Protein AF-A0A971MGH2-F1 (afdb_monomer)

Mean predicted aligned error: 10.39 Å

Foldseek 3Di:
DDDDPPPPPDDPVVVVVVVVVVVVVVVVVCPVPCCCCVVPVVVVVVVVVVVVLVCPLVVVVVCVCCVVVPDPDVVVVVVVVVVVVVVCVVVVVVVVVVVVVCCVVVVPCVPPDDDPPPPDPDDDDDDPDPVVVVVVVDDPDPVVVSVD

Sequence (148 aa):
MSSKNEKRSVSLAIRILIGLVLGVIVGIALQGNPEIATTYIAPIGTVFLNLIKLIIVPLVFASLVVGVAGMEDVTKLGRVGAKTFIYYFITTAIAIFIGLLLANVLNVGGGYVLPSAADITYEAAEAPPFIQTLVNIIPSNPLKSIVN

pLDDT: mean 84.8, std 12.52, range [39.72, 97.56]

Secondary structure (DSSP, 8-state):
-----------HHHHHHHHHHHHHHHHHHTTT-HHHIIIIIHHHHHHHHHHHHHHHHHHHHHHHHHHHHT-S-HHHHHHHHHHHHHHHHHHHHHHHHHHHHH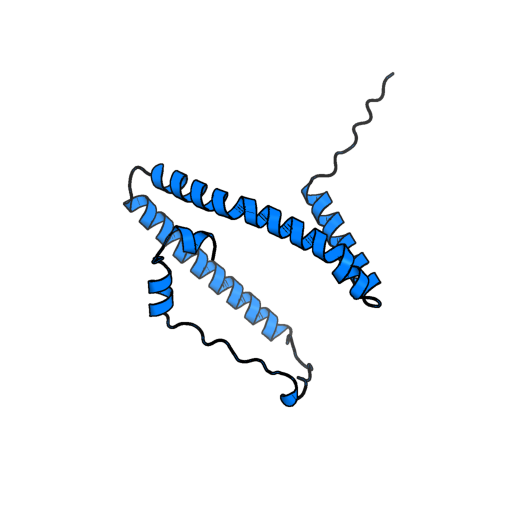HHHTTTTTT--PPPTTS-----PPPPPHHHHHHHHS-S-HHHHHH-

Solvent-accessible surface area (backbone atoms only — not comparable to full-atom values): 9092 Å² total; per-residue (Å²): 142,81,86,80,81,78,75,81,74,76,51,71,69,57,51,52,51,51,51,51,54,50,50,50,53,53,51,62,72,36,62,90,50,52,64,58,47,59,69,65,49,42,55,58,54,51,51,52,51,50,54,51,53,64,50,49,52,62,50,51,53,52,52,50,51,53,58,56,71,70,48,95,48,72,68,57,54,53,53,52,50,52,53,50,50,54,50,50,52,52,52,47,52,52,51,52,50,52,52,51,50,50,38,62,74,68,43,70,69,73,90,66,79,75,76,68,77,87,80,61,91,73,79,78,78,76,78,75,54,72,68,55,54,61,52,61,70,60,62,95,46,69,72,55,60,71,78,96

Structure (mmCIF, N/CA/C/O backbone):
data_AF-A0A971MGH2-F1
#
_entry.id   AF-A0A971MGH2-F1
#
loop_
_atom_site.group_PDB
_atom_site.id
_atom_site.type_symbol
_atom_site.label_atom_id
_atom_site.label_alt_id
_atom_site.label_comp_id
_atom_site.label_asym_id
_atom_site.label_entity_id
_atom_site.label_seq_id
_atom_site.pdbx_PDB_ins_code
_atom_site.Cartn_x
_atom_site.Cartn_y
_atom_site.Cartn_z
_atom_site.occupancy
_atom_site.B_iso_or_equiv
_atom_site.auth_seq_id
_atom_site.auth_comp_id
_atom_site.auth_asym_id
_atom_site.auth_atom_id
_atom_site.pdbx_PDB_model_num
ATOM 1 N N . MET A 1 1 ? -4.702 48.031 -21.337 1.00 45.69 1 MET A N 1
ATOM 2 C CA . MET A 1 1 ? -4.494 46.834 -22.178 1.00 45.69 1 MET A CA 1
ATOM 3 C C . MET A 1 1 ? -3.430 45.971 -21.501 1.00 45.69 1 MET A C 1
ATOM 5 O O . MET A 1 1 ? -2.252 46.169 -21.736 1.00 45.69 1 MET A O 1
ATOM 9 N N . SER A 1 2 ? -3.822 45.113 -20.554 1.00 39.72 2 SER A N 1
ATOM 10 C CA . SER A 1 2 ? -2.899 44.189 -19.876 1.00 39.72 2 SER A CA 1
ATOM 11 C C . SER A 1 2 ? -3.550 42.8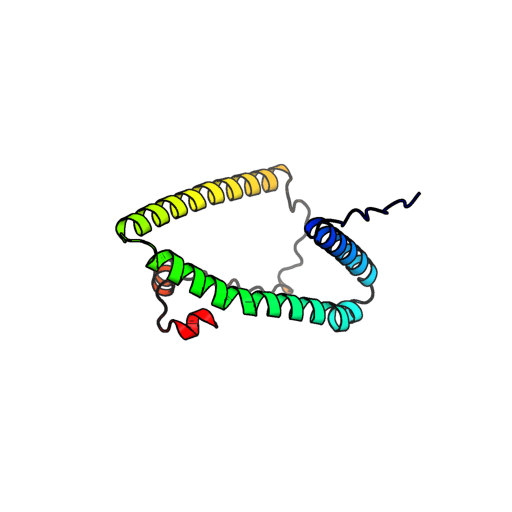13 -19.854 1.00 39.72 2 SER A C 1
ATOM 13 O O . SER A 1 2 ? -4.457 42.544 -19.068 1.00 39.72 2 SER A O 1
ATOM 15 N N . SER A 1 3 ? -3.161 41.992 -20.828 1.00 43.38 3 SER A N 1
ATOM 16 C CA . SER A 1 3 ? -3.614 40.613 -20.972 1.00 43.38 3 SER A CA 1
ATOM 17 C C . SER A 1 3 ? -2.927 39.762 -19.909 1.00 43.38 3 SER A C 1
ATOM 19 O O . SER A 1 3 ? -1.750 39.419 -20.029 1.00 43.38 3 SER A O 1
ATOM 21 N N . LYS A 1 4 ? -3.664 39.434 -18.847 1.00 50.56 4 LYS A N 1
ATOM 22 C CA . LYS A 1 4 ? -3.250 38.482 -17.817 1.00 50.56 4 LYS A CA 1
ATOM 23 C C . LYS A 1 4 ? -3.264 37.081 -18.435 1.00 50.56 4 LYS A C 1
ATOM 25 O O . LYS A 1 4 ? -4.318 36.490 -18.626 1.00 50.56 4 LYS A O 1
ATOM 30 N N . ASN A 1 5 ? -2.081 36.582 -18.788 1.00 49.16 5 ASN A N 1
ATOM 31 C CA . ASN A 1 5 ? -1.870 35.218 -19.267 1.00 49.16 5 ASN A CA 1
ATOM 32 C C . ASN A 1 5 ? -2.167 34.228 -18.129 1.00 49.16 5 ASN A C 1
ATOM 34 O O . ASN A 1 5 ? -1.331 33.981 -17.257 1.00 49.16 5 ASN A O 1
ATOM 38 N N . GLU A 1 6 ? -3.378 33.684 -18.116 1.00 54.31 6 GLU A N 1
ATOM 39 C CA . GLU A 1 6 ? -3.788 32.603 -17.229 1.00 54.31 6 GLU A CA 1
ATOM 40 C C . GLU A 1 6 ? -3.111 31.305 -17.695 1.00 54.31 6 GLU A C 1
ATOM 42 O O . GLU A 1 6 ? -3.604 30.578 -18.559 1.00 54.31 6 GLU A O 1
ATOM 47 N N . LYS A 1 7 ? -1.915 31.025 -17.162 1.00 56.31 7 LYS A N 1
ATOM 48 C CA . LYS A 1 7 ? -1.261 29.725 -17.343 1.00 56.31 7 LYS A CA 1
ATOM 49 C C . LYS A 1 7 ? -2.177 28.663 -16.737 1.00 56.31 7 LYS A C 1
ATOM 51 O O . LYS A 1 7 ? -2.232 28.543 -15.515 1.00 56.31 7 LYS A O 1
ATOM 56 N N . ARG A 1 8 ? -2.872 27.892 -17.581 1.00 59.22 8 ARG A N 1
ATOM 57 C CA . ARG A 1 8 ? -3.623 26.700 -17.167 1.00 59.22 8 ARG A CA 1
ATOM 58 C C . ARG A 1 8 ? -2.675 25.774 -16.411 1.00 59.22 8 ARG A C 1
ATOM 60 O O . ARG A 1 8 ? -1.826 25.111 -17.005 1.00 59.22 8 ARG A O 1
ATOM 67 N N . SER A 1 9 ? -2.767 25.784 -15.088 1.00 64.44 9 SER A N 1
ATOM 68 C CA . SER A 1 9 ? -1.946 24.944 -14.234 1.00 64.44 9 SER A CA 1
ATOM 69 C C . SER A 1 9 ? -2.393 23.502 -14.445 1.00 64.44 9 SER A C 1
ATOM 71 O O . SER A 1 9 ? -3.482 23.092 -14.059 1.00 64.44 9 SER A O 1
ATOM 73 N N . VAL A 1 10 ? -1.554 22.720 -15.123 1.00 74.69 10 VAL A N 1
ATOM 74 C CA . VAL A 1 10 ? -1.783 21.285 -15.311 1.00 74.69 10 VAL A CA 1
ATOM 75 C C . VAL A 1 10 ? -1.988 20.650 -13.932 1.00 74.69 10 VAL A C 1
ATOM 77 O O . VAL A 1 10 ? -1.138 20.841 -13.052 1.00 74.69 10 VAL A O 1
ATOM 80 N N . SER A 1 11 ? -3.108 19.939 -13.747 1.00 87.69 11 SER A N 1
ATOM 81 C CA . SER A 1 11 ? -3.464 19.261 -12.492 1.00 87.69 11 SER A CA 1
ATOM 82 C C . SER A 1 11 ? -2.353 18.306 -12.052 1.00 87.69 11 SER A C 1
ATOM 84 O O . SER A 1 11 ? -1.688 17.691 -12.888 1.00 87.69 11 SER A O 1
ATOM 86 N N . LEU A 1 12 ? -2.155 18.160 -10.740 1.00 88.56 12 LEU A N 1
ATOM 87 C CA . LEU A 1 12 ? -1.121 17.289 -10.177 1.00 88.56 12 LEU A CA 1
ATOM 88 C C . LEU A 1 12 ? -1.267 15.838 -10.664 1.00 88.56 12 LEU A C 1
ATOM 90 O O . LEU A 1 12 ? -0.273 15.210 -11.013 1.00 88.56 12 LEU A O 1
ATOM 94 N N . ALA A 1 13 ? -2.504 15.349 -10.793 1.00 89.56 13 ALA A N 1
ATOM 95 C CA . ALA A 1 13 ? -2.789 14.017 -11.324 1.00 89.56 13 ALA A CA 1
ATOM 96 C C . ALA A 1 13 ? -2.285 13.845 -12.767 1.00 89.56 13 ALA A C 1
ATOM 98 O O . ALA A 1 13 ? -1.676 12.832 -13.103 1.00 89.56 13 ALA A O 1
ATOM 99 N N . ILE A 1 14 ? -2.469 14.867 -13.607 1.00 91.88 14 ILE A N 1
ATOM 100 C CA . ILE A 1 14 ? -1.996 14.847 -14.996 1.00 91.88 14 ILE A CA 1
ATOM 101 C C . ILE A 1 14 ? -0.464 14.860 -15.032 1.00 91.88 14 ILE A C 1
ATOM 103 O O . ILE A 1 14 ? 0.129 14.171 -15.853 1.00 91.88 14 ILE A O 1
ATOM 107 N N . ARG A 1 15 ? 0.200 15.575 -14.114 1.00 91.44 15 ARG A N 1
ATOM 108 C CA . ARG A 1 15 ? 1.671 15.558 -14.015 1.00 91.44 15 ARG A CA 1
ATOM 109 C C . ARG A 1 15 ? 2.207 14.180 -13.632 1.00 91.44 15 ARG A C 1
ATOM 111 O O . ARG A 1 15 ? 3.205 13.755 -14.204 1.00 91.44 15 ARG A O 1
ATOM 118 N N . ILE A 1 16 ? 1.538 13.480 -12.713 1.00 93.12 16 ILE A N 1
ATOM 119 C CA . ILE A 1 16 ? 1.895 12.105 -12.332 1.00 93.12 16 ILE A CA 1
ATOM 120 C C . ILE A 1 16 ? 1.711 11.162 -13.524 1.00 93.12 16 ILE A C 1
ATOM 122 O O . ILE A 1 16 ? 2.611 10.382 -13.819 1.00 93.12 16 ILE A O 1
ATOM 126 N N . LEU A 1 17 ? 0.594 11.270 -14.251 1.00 94.06 17 LEU A N 1
ATOM 127 C CA . LEU A 1 17 ? 0.361 10.464 -15.452 1.00 94.06 17 LEU A CA 1
ATOM 128 C C . LEU A 1 17 ? 1.405 10.726 -16.540 1.00 94.06 17 LEU A C 1
ATOM 130 O O . LEU A 1 17 ? 1.933 9.777 -17.111 1.00 94.06 17 LEU A O 1
ATOM 134 N N . ILE A 1 18 ? 1.751 11.990 -16.795 1.00 93.56 18 ILE A N 1
ATOM 135 C CA . ILE A 1 18 ? 2.822 12.339 -17.737 1.00 93.56 18 ILE A CA 1
ATOM 136 C C . ILE A 1 18 ? 4.152 11.722 -17.279 1.00 93.56 18 ILE A C 1
ATOM 138 O O . ILE A 1 18 ? 4.850 11.121 -18.090 1.00 93.56 18 ILE A O 1
ATOM 142 N N . GLY A 1 19 ? 4.484 11.814 -15.986 1.00 91.56 19 GLY A N 1
ATOM 143 C CA . GLY A 1 19 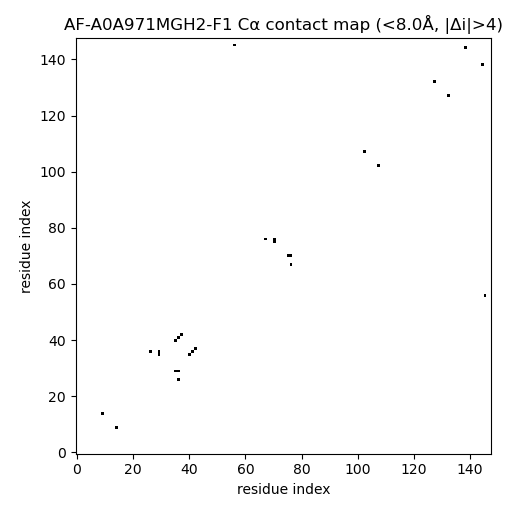? 5.687 11.202 -15.416 1.00 91.56 19 GLY A CA 1
ATOM 144 C C . GLY A 1 19 ? 5.723 9.678 -15.567 1.00 91.56 19 GLY A C 1
ATOM 145 O O . GLY A 1 19 ? 6.762 9.133 -15.928 1.00 91.56 19 GLY A O 1
ATOM 146 N N . LEU A 1 20 ? 4.592 8.997 -15.364 1.00 94.44 20 LEU A N 1
ATOM 147 C CA . LEU A 1 20 ? 4.460 7.551 -15.567 1.00 94.44 20 LEU A CA 1
ATOM 148 C C . LEU A 1 20 ? 4.708 7.170 -17.029 1.00 94.44 20 LEU A C 1
ATOM 150 O O . LEU A 1 20 ? 5.512 6.284 -17.304 1.00 94.44 20 LEU A O 1
ATOM 154 N N . VAL A 1 21 ? 4.046 7.857 -17.964 1.00 95.38 21 VAL A N 1
ATOM 155 C CA . VAL A 1 21 ? 4.185 7.586 -19.402 1.00 95.38 21 VAL A CA 1
ATOM 156 C C . VAL A 1 21 ? 5.626 7.816 -19.856 1.00 95.38 21 VAL A C 1
ATOM 158 O O . VAL A 1 21 ? 6.203 6.959 -20.521 1.00 95.38 21 VAL A O 1
ATOM 161 N N . LEU A 1 22 ? 6.242 8.928 -19.446 1.00 93.44 22 LEU A N 1
ATOM 162 C CA . LEU A 1 22 ? 7.648 9.200 -19.741 1.00 93.44 22 LEU A CA 1
ATOM 163 C C . LEU A 1 22 ? 8.579 8.157 -19.109 1.00 93.44 22 LEU A C 1
ATOM 165 O O . LEU A 1 22 ? 9.508 7.707 -19.772 1.00 93.44 22 LEU A O 1
ATOM 169 N N . GLY A 1 23 ? 8.313 7.734 -17.871 1.00 90.81 23 GLY A N 1
ATOM 170 C CA . GLY A 1 23 ? 9.075 6.686 -17.192 1.00 90.81 23 GLY A CA 1
ATOM 171 C C . GLY A 1 23 ? 9.048 5.356 -17.947 1.00 90.81 23 GLY A C 1
ATOM 172 O O . GLY A 1 23 ? 10.090 4.725 -18.105 1.00 90.81 23 GLY A O 1
ATOM 173 N N . VAL A 1 24 ? 7.888 4.966 -18.487 1.00 93.00 24 VAL A N 1
ATOM 174 C CA . VAL A 1 24 ? 7.756 3.767 -19.332 1.00 93.00 24 VAL A CA 1
ATOM 175 C C . VAL A 1 24 ? 8.541 3.920 -20.637 1.00 93.00 24 VAL A C 1
ATOM 177 O O . VAL A 1 24 ? 9.295 3.018 -20.995 1.00 93.00 24 VAL A O 1
ATOM 180 N N . ILE A 1 25 ? 8.417 5.058 -21.330 1.00 92.94 25 ILE A N 1
ATOM 18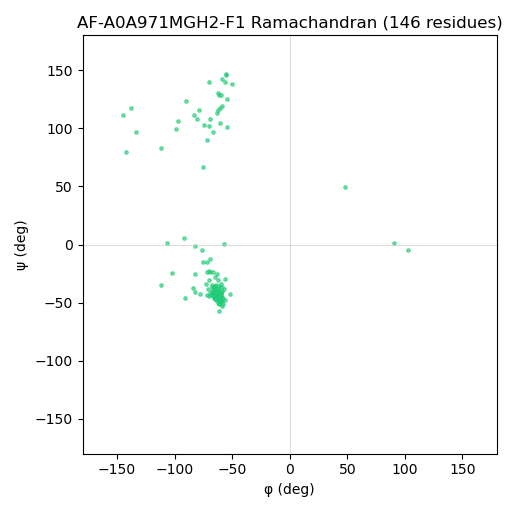1 C CA . ILE A 1 25 ? 9.128 5.308 -22.598 1.00 92.94 25 ILE A CA 1
ATOM 182 C C . ILE A 1 25 ? 10.647 5.250 -22.394 1.00 92.94 25 ILE A C 1
ATOM 184 O O . ILE A 1 25 ? 11.349 4.569 -23.140 1.00 92.94 25 ILE A O 1
ATOM 188 N N . VAL A 1 26 ? 11.154 5.930 -21.362 1.00 88.69 26 VAL A N 1
ATOM 189 C CA . VAL A 1 26 ? 12.583 5.931 -21.019 1.00 88.69 26 VAL A CA 1
ATOM 190 C C . VAL A 1 26 ? 13.044 4.537 -20.587 1.00 88.69 26 VAL A C 1
ATOM 192 O O . VAL A 1 26 ? 14.118 4.103 -20.994 1.00 88.69 26 VAL A O 1
ATOM 195 N N . GLY A 1 27 ? 12.225 3.805 -19.825 1.00 87.50 27 GLY A N 1
ATOM 196 C CA . GLY A 1 27 ? 12.517 2.430 -19.417 1.00 87.50 27 GLY A CA 1
ATOM 197 C C . GLY A 1 27 ? 12.656 1.469 -20.600 1.00 87.50 27 GLY A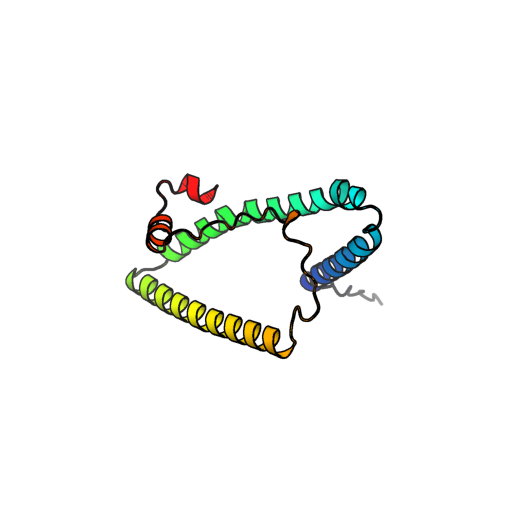 C 1
ATOM 198 O O . GLY A 1 27 ? 13.594 0.678 -20.629 1.00 87.50 27 GLY A O 1
ATOM 199 N N . ILE A 1 28 ? 11.779 1.574 -21.605 1.00 88.75 28 ILE A N 1
ATOM 200 C CA . ILE A 1 28 ? 11.876 0.781 -22.842 1.00 88.75 28 ILE A CA 1
ATOM 201 C C . ILE A 1 28 ? 13.128 1.175 -23.638 1.00 88.75 28 ILE A C 1
ATOM 203 O O . ILE A 1 28 ? 13.869 0.302 -24.082 1.00 88.75 28 ILE A O 1
ATOM 207 N N . ALA A 1 29 ? 13.410 2.474 -23.777 1.00 86.69 29 ALA A N 1
ATOM 208 C CA . ALA A 1 29 ? 14.583 2.957 -24.509 1.00 86.69 29 ALA A CA 1
ATOM 209 C C . ALA A 1 29 ? 15.920 2.509 -23.883 1.00 86.69 29 ALA A C 1
ATOM 211 O O . ALA A 1 29 ? 16.900 2.310 -24.598 1.00 86.69 29 ALA A O 1
ATOM 212 N N . LEU A 1 30 ? 15.961 2.324 -22.559 1.00 84.75 30 LEU A N 1
ATOM 213 C CA . LEU A 1 30 ? 17.147 1.892 -21.811 1.00 84.75 30 LEU A CA 1
ATOM 214 C C . LEU A 1 30 ? 17.259 0.366 -21.636 1.00 84.75 30 LEU A C 1
ATOM 216 O O . LEU A 1 30 ? 18.197 -0.089 -20.984 1.00 84.75 30 LEU A O 1
ATOM 220 N N . GLN A 1 31 ? 16.378 -0.443 -22.242 1.00 78.56 31 GLN A N 1
ATOM 221 C CA . GLN A 1 31 ? 16.455 -1.914 -22.152 1.00 78.56 31 GLN A CA 1
ATOM 222 C C . GLN A 1 31 ? 17.805 -2.487 -22.616 1.00 78.56 31 GLN A C 1
ATOM 224 O O . GLN A 1 31 ? 18.238 -3.512 -22.099 1.00 78.56 31 GLN A O 1
ATOM 229 N N . GLY A 1 32 ? 18.491 -1.821 -23.553 1.00 78.44 32 GLY A N 1
ATOM 230 C CA . GLY A 1 32 ? 19.806 -2.242 -24.049 1.00 78.44 32 GLY A CA 1
ATOM 231 C C . GLY A 1 32 ? 20.980 -1.983 -23.093 1.00 78.44 32 GLY A C 1
ATOM 232 O O . GLY A 1 32 ? 22.054 -2.539 -23.302 1.00 78.44 32 GLY A O 1
ATOM 233 N N . ASN A 1 33 ? 20.806 -1.158 -22.055 1.00 78.19 33 ASN A N 1
ATOM 234 C CA . ASN A 1 33 ? 21.808 -0.933 -21.010 1.00 78.19 33 ASN A CA 1
ATOM 235 C C . ASN A 1 33 ? 21.108 -0.780 -19.643 1.00 78.19 33 ASN A C 1
ATOM 237 O O . ASN A 1 33 ? 20.895 0.343 -19.166 1.00 78.19 33 ASN A O 1
ATOM 241 N N . PRO A 1 34 ? 20.722 -1.905 -19.014 1.00 79.50 34 PRO A N 1
ATOM 242 C CA . PRO A 1 34 ? 19.950 -1.885 -17.776 1.00 79.50 34 PRO A CA 1
ATOM 243 C C . PRO A 1 34 ? 20.735 -1.303 -16.595 1.00 79.50 34 PRO A C 1
ATOM 245 O O . PRO A 1 34 ? 20.118 -0.770 -15.674 1.00 79.50 34 PRO A O 1
ATOM 248 N N . GLU A 1 35 ? 22.073 -1.331 -16.633 1.00 80.81 35 GLU A N 1
ATOM 249 C CA . GLU A 1 35 ? 22.920 -0.826 -15.547 1.00 80.81 35 GLU A CA 1
ATOM 250 C C . GLU A 1 35 ? 22.716 0.669 -15.294 1.00 80.81 35 GLU A C 1
ATOM 252 O O . GLU A 1 35 ? 22.718 1.108 -14.144 1.00 80.81 35 GLU A O 1
ATOM 257 N N . ILE A 1 36 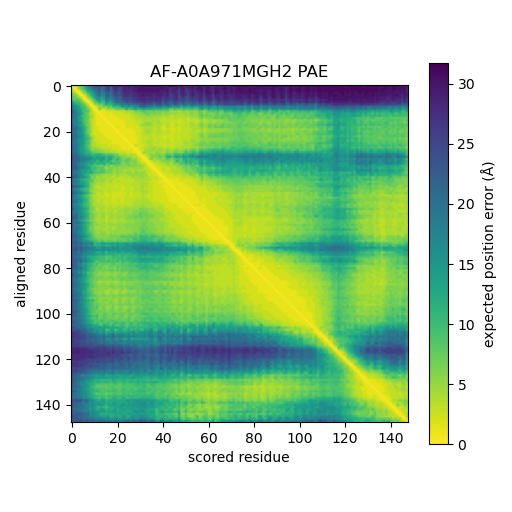? 22.479 1.466 -16.341 1.00 78.94 36 ILE A N 1
ATOM 258 C CA . ILE A 1 36 ? 22.219 2.905 -16.189 1.00 78.94 36 ILE A CA 1
ATOM 259 C C . ILE A 1 36 ? 20.906 3.131 -15.430 1.00 78.94 36 ILE A C 1
ATOM 261 O O . ILE A 1 36 ? 20.834 3.965 -14.521 1.00 78.94 36 ILE A O 1
ATOM 265 N N . ALA A 1 37 ? 19.867 2.365 -15.768 1.00 78.50 37 ALA A N 1
ATOM 266 C CA . ALA A 1 37 ? 18.570 2.470 -15.117 1.00 78.50 37 ALA A CA 1
ATOM 267 C C . ALA A 1 37 ? 18.635 2.012 -13.651 1.00 78.50 37 ALA A C 1
ATOM 269 O O . ALA A 1 37 ? 18.113 2.697 -12.770 1.00 78.50 37 ALA A O 1
ATOM 270 N N . THR A 1 38 ? 19.318 0.904 -13.356 1.00 80.56 38 THR A N 1
ATOM 271 C CA . THR A 1 38 ? 19.430 0.386 -11.984 1.00 80.56 38 THR A CA 1
ATOM 272 C C . THR A 1 38 ? 20.352 1.222 -11.105 1.00 80.56 38 THR A C 1
ATOM 274 O O . THR A 1 38 ? 20.089 1.367 -9.915 1.00 80.56 38 THR A O 1
ATOM 277 N N . THR A 1 39 ? 21.413 1.796 -11.667 1.00 84.62 39 THR A N 1
ATOM 278 C CA . THR A 1 39 ? 22.428 2.515 -10.883 1.00 84.62 39 THR A CA 1
ATOM 279 C C . THR A 1 39 ? 22.029 3.960 -10.611 1.00 84.62 39 THR A C 1
ATOM 281 O O . THR A 1 39 ? 22.278 4.463 -9.520 1.00 84.62 39 THR A O 1
ATOM 284 N N . TYR A 1 40 ? 21.390 4.637 -11.571 1.00 85.00 40 TYR A N 1
ATOM 285 C CA . TYR A 1 40 ? 21.122 6.076 -11.464 1.00 85.00 40 TYR A CA 1
ATOM 286 C C . TYR A 1 40 ? 19.640 6.418 -11.309 1.00 85.00 40 TYR A C 1
ATOM 288 O O . TYR A 1 40 ? 19.304 7.366 -10.600 1.00 85.00 40 TYR A O 1
ATOM 296 N N . ILE A 1 41 ? 18.741 5.656 -11.938 1.00 86.19 41 ILE A N 1
ATOM 297 C CA . ILE A 1 41 ? 17.302 5.963 -11.926 1.00 86.19 41 ILE A CA 1
ATOM 298 C C . ILE A 1 41 ? 16.608 5.271 -10.746 1.00 86.19 41 ILE A C 1
ATOM 300 O O . ILE A 1 41 ? 15.846 5.907 -10.015 1.00 86.19 41 ILE A O 1
ATOM 304 N N . ALA A 1 42 ? 16.896 3.988 -10.511 1.00 88.75 42 ALA A N 1
ATOM 305 C CA . ALA A 1 42 ? 16.254 3.215 -9.451 1.00 88.75 42 ALA A CA 1
ATOM 306 C C . ALA A 1 42 ? 16.454 3.797 -8.036 1.00 88.75 42 ALA A C 1
ATOM 308 O O . ALA A 1 42 ? 15.469 3.835 -7.296 1.00 88.75 42 ALA A O 1
ATOM 309 N N . PRO A 1 43 ? 17.634 4.326 -7.638 1.00 91.94 43 PRO A N 1
ATOM 310 C CA . PRO A 1 43 ? 17.800 4.908 -6.306 1.00 91.94 43 PRO A CA 1
ATOM 311 C C . PRO A 1 43 ? 16.851 6.078 -6.036 1.00 91.94 43 PRO A C 1
ATOM 313 O O . PRO A 1 43 ? 16.358 6.212 -4.919 1.00 91.94 43 PRO A O 1
ATOM 316 N N . ILE A 1 44 ? 16.529 6.886 -7.052 1.00 92.31 44 ILE A N 1
ATOM 317 C CA . ILE A 1 44 ? 15.570 7.993 -6.922 1.00 92.31 44 ILE A CA 1
ATOM 318 C C . ILE A 1 44 ? 14.168 7.445 -6.622 1.00 92.31 44 ILE A C 1
ATOM 320 O O . ILE A 1 44 ? 13.486 7.939 -5.721 1.00 92.31 44 ILE A O 1
ATOM 324 N N . GLY A 1 45 ? 13.758 6.388 -7.329 1.00 90.94 45 GLY A N 1
ATOM 325 C CA . GLY A 1 45 ? 12.501 5.685 -7.063 1.00 90.94 45 GLY A CA 1
ATOM 326 C C . GLY A 1 45 ? 12.465 5.070 -5.662 1.00 90.94 45 GLY A C 1
ATOM 327 O O . GLY A 1 45 ? 11.476 5.213 -4.946 1.00 90.94 45 GLY A O 1
ATOM 328 N N . THR A 1 46 ? 13.567 4.460 -5.225 1.00 93.50 46 THR A N 1
ATOM 329 C CA . THR A 1 46 ? 13.698 3.899 -3.874 1.00 93.50 46 THR A CA 1
ATOM 330 C C . THR A 1 46 ? 13.584 4.976 -2.800 1.00 93.50 46 THR A C 1
ATOM 332 O O . THR A 1 46 ? 12.855 4.788 -1.829 1.00 93.50 46 THR A O 1
ATOM 335 N N . VAL A 1 47 ? 14.235 6.131 -2.977 1.00 94.81 47 VAL A N 1
ATOM 336 C CA . VAL A 1 47 ? 14.091 7.272 -2.059 1.00 94.81 47 VAL A CA 1
ATOM 337 C C . VAL A 1 47 ? 12.636 7.735 -2.009 1.00 94.81 47 VAL A C 1
ATOM 339 O O . VAL A 1 47 ? 12.099 7.905 -0.919 1.00 94.81 47 VAL A O 1
ATOM 342 N N . PHE A 1 48 ? 11.962 7.865 -3.153 1.00 94.19 48 PHE A N 1
ATOM 343 C CA . PHE A 1 48 ? 10.543 8.224 -3.198 1.00 94.19 48 PHE A CA 1
ATOM 344 C C . PHE A 1 48 ? 9.658 7.231 -2.426 1.00 94.19 48 PHE A C 1
ATOM 346 O O . PHE A 1 48 ? 8.836 7.646 -1.605 1.00 94.19 48 PHE A O 1
ATOM 353 N N . LEU A 1 49 ? 9.861 5.923 -2.616 1.00 94.06 49 LEU A N 1
ATOM 354 C CA . LEU A 1 49 ? 9.135 4.894 -1.868 1.00 94.06 49 LEU A CA 1
ATOM 355 C C . LEU A 1 49 ? 9.447 4.940 -0.368 1.00 94.06 49 LEU A C 1
ATOM 357 O O . LEU A 1 49 ? 8.535 4.791 0.444 1.00 94.06 49 LEU A O 1
ATOM 361 N N . ASN A 1 50 ? 10.702 5.183 0.013 1.00 94.50 50 ASN A N 1
ATOM 362 C CA . ASN A 1 50 ? 11.098 5.324 1.414 1.00 94.50 50 ASN A CA 1
ATOM 363 C C . ASN A 1 50 ? 10.447 6.549 2.065 1.00 94.50 50 ASN A C 1
ATOM 365 O O . ASN A 1 50 ? 10.006 6.460 3.207 1.00 94.50 50 ASN A O 1
ATOM 369 N N . LEU A 1 51 ? 10.312 7.663 1.339 1.00 94.94 51 LEU A N 1
ATOM 370 C CA . LEU A 1 51 ? 9.604 8.853 1.816 1.00 94.94 51 LEU A CA 1
ATOM 371 C C . LEU A 1 51 ? 8.107 8.581 2.023 1.00 94.94 51 LEU A C 1
ATOM 373 O O . LEU A 1 51 ? 7.559 8.965 3.056 1.00 94.94 51 LEU A O 1
ATOM 377 N N . ILE A 1 52 ? 7.450 7.870 1.096 1.00 94.94 52 ILE A N 1
ATOM 378 C CA . ILE A 1 52 ? 6.050 7.447 1.282 1.00 94.94 52 ILE A CA 1
ATOM 379 C C . ILE A 1 52 ? 5.927 6.533 2.505 1.00 94.94 52 ILE A C 1
ATOM 381 O O . ILE A 1 52 ? 5.055 6.754 3.345 1.00 94.94 52 ILE A O 1
ATOM 385 N N . LYS A 1 53 ? 6.809 5.534 2.636 1.00 89.31 53 LYS A N 1
ATOM 386 C CA . LYS A 1 53 ? 6.812 4.599 3.773 1.00 89.31 53 LYS A CA 1
ATOM 387 C C . LYS A 1 53 ? 7.049 5.308 5.111 1.00 89.31 53 LYS A C 1
ATOM 389 O O . LYS A 1 53 ? 6.411 4.966 6.100 1.00 89.31 53 LYS A O 1
ATOM 394 N N . LEU A 1 54 ? 7.911 6.322 5.146 1.00 94.12 54 LEU A N 1
ATOM 395 C CA . LEU A 1 54 ? 8.178 7.105 6.353 1.00 94.12 54 LEU A CA 1
ATOM 396 C C . LEU A 1 54 ? 6.936 7.871 6.833 1.00 94.12 54 LEU A C 1
ATOM 398 O O . LEU A 1 54 ? 6.725 8.004 8.034 1.00 94.12 54 LEU A O 1
ATOM 402 N N . ILE A 1 55 ? 6.098 8.343 5.907 1.00 95.06 55 ILE A N 1
ATOM 403 C CA . ILE A 1 55 ? 4.866 9.069 6.238 1.00 95.06 55 ILE A CA 1
ATOM 404 C C . ILE A 1 55 ? 3.718 8.104 6.564 1.00 95.06 55 ILE A C 1
ATOM 406 O O . ILE A 1 55 ? 2.959 8.359 7.498 1.00 95.06 55 ILE A O 1
ATOM 410 N N . ILE A 1 56 ? 3.574 6.998 5.822 1.00 94.50 56 ILE A N 1
ATOM 411 C CA . ILE A 1 56 ? 2.397 6.121 5.928 1.00 94.50 56 ILE A CA 1
ATOM 412 C C . ILE A 1 56 ? 2.287 5.453 7.303 1.00 94.50 56 ILE A C 1
ATOM 414 O O . ILE A 1 56 ? 1.194 5.379 7.857 1.00 94.50 56 ILE A O 1
ATOM 418 N N . VAL A 1 57 ? 3.412 5.022 7.876 1.00 91.31 57 VAL A N 1
ATOM 419 C CA . VAL A 1 57 ? 3.454 4.283 9.144 1.00 91.31 57 VAL A CA 1
ATOM 420 C C . VAL A 1 57 ? 2.889 5.108 10.317 1.00 91.31 57 VAL A C 1
ATOM 422 O O . VAL A 1 57 ? 1.904 4.673 10.922 1.00 91.31 57 VAL A O 1
ATOM 425 N N . PRO A 1 58 ? 3.415 6.311 10.635 1.00 91.44 58 PRO A N 1
ATOM 426 C CA . PRO A 1 58 ? 2.864 7.132 11.712 1.00 91.44 58 PRO A CA 1
ATOM 427 C C . PRO A 1 58 ? 1.462 7.661 11.389 1.00 91.44 58 PRO A C 1
ATOM 429 O O . PRO A 1 58 ? 0.627 7.754 12.289 1.00 91.44 58 PRO A O 1
ATOM 432 N N . LEU A 1 59 ? 1.179 7.977 10.118 1.00 94.88 59 LEU A N 1
ATOM 433 C CA . LEU A 1 59 ? -0.122 8.495 9.694 1.00 94.88 59 LEU A CA 1
ATOM 434 C C . LEU A 1 59 ? -1.243 7.481 9.942 1.00 94.88 59 LEU A C 1
ATOM 436 O O . LEU A 1 59 ? -2.275 7.842 10.502 1.00 94.88 59 LEU A O 1
ATOM 440 N N . VAL A 1 60 ? -1.044 6.219 9.552 1.00 93.81 60 VAL A N 1
ATOM 441 C CA . VAL A 1 60 ? -2.045 5.161 9.741 1.00 93.81 60 VAL A CA 1
ATOM 442 C C . VAL A 1 60 ? -2.259 4.890 11.226 1.00 93.81 60 VAL A C 1
ATOM 444 O O . VAL A 1 60 ? -3.406 4.841 11.663 1.00 93.81 60 VAL A O 1
ATOM 447 N N . PHE A 1 61 ? -1.189 4.791 12.021 1.00 92.00 61 PHE A N 1
ATOM 448 C CA . PHE A 1 61 ? -1.313 4.590 13.467 1.00 92.00 61 PHE A CA 1
ATOM 449 C C . PHE A 1 61 ? -2.111 5.719 14.132 1.00 92.00 61 PHE A C 1
ATOM 451 O O . PHE A 1 61 ? -3.115 5.459 14.795 1.00 92.00 61 PHE A O 1
ATOM 458 N N . ALA A 1 62 ? -1.718 6.976 13.905 1.00 93.88 62 ALA A N 1
ATOM 459 C CA . ALA A 1 62 ? -2.412 8.128 14.472 1.00 93.88 62 ALA A CA 1
ATOM 460 C C . ALA A 1 62 ? -3.871 8.207 13.994 1.00 93.88 62 ALA A C 1
ATOM 462 O O . ALA A 1 62 ? -4.770 8.438 14.800 1.00 93.88 62 ALA A O 1
ATOM 463 N N . SER A 1 63 ? -4.124 7.955 12.705 1.00 94.75 63 SER A N 1
ATOM 464 C CA . SER A 1 63 ? -5.475 7.952 12.139 1.00 94.75 63 SER A CA 1
ATOM 465 C C . SER A 1 63 ? -6.366 6.876 12.761 1.00 94.75 63 SER A C 1
ATOM 467 O O . SER A 1 63 ? -7.544 7.137 12.994 1.00 94.75 63 SER A O 1
ATOM 469 N N . LEU A 1 64 ? -5.834 5.679 13.025 1.00 92.50 64 LEU A N 1
ATOM 470 C CA . LEU A 1 64 ? -6.586 4.604 13.671 1.00 92.50 64 LEU A CA 1
ATOM 471 C C . LEU A 1 64 ? -6.852 4.922 15.145 1.00 92.50 64 LEU A C 1
ATOM 473 O O . LEU A 1 64 ? -7.982 4.761 15.595 1.00 92.50 64 LEU A O 1
ATOM 477 N N . VAL A 1 65 ? -5.853 5.426 15.880 1.00 92.06 65 VAL A N 1
ATOM 478 C CA . VAL A 1 65 ? -6.012 5.810 17.293 1.00 92.06 65 VAL A CA 1
ATOM 479 C C . VAL A 1 65 ? -7.057 6.911 17.441 1.00 92.06 65 VAL A C 1
ATOM 481 O O . VAL A 1 65 ? -7.994 6.750 18.216 1.00 92.06 65 VAL A O 1
ATOM 484 N N . VAL A 1 66 ? -6.946 8.000 16.674 1.00 92.88 66 VAL A N 1
ATOM 485 C CA . VAL A 1 66 ? -7.917 9.106 16.710 1.00 92.88 66 VAL A CA 1
ATOM 486 C C . VAL A 1 66 ? -9.295 8.639 16.238 1.00 92.88 66 VAL A C 1
ATOM 488 O O . VAL A 1 66 ? -10.303 8.998 16.843 1.00 92.88 66 VAL A O 1
ATOM 491 N N . GLY A 1 67 ? -9.351 7.803 15.197 1.00 90.62 67 GLY A N 1
ATOM 492 C CA . GLY A 1 67 ? -10.605 7.267 14.671 1.00 90.62 67 GLY A CA 1
ATOM 493 C C . GLY A 1 67 ? -11.356 6.390 15.673 1.00 90.62 67 GLY A C 1
ATOM 494 O O . GLY A 1 67 ? -12.575 6.495 15.779 1.00 90.62 67 GLY A O 1
ATOM 495 N N . VAL A 1 68 ? -10.641 5.556 16.433 1.00 88.69 68 VAL A N 1
ATOM 496 C CA . VAL A 1 68 ? -11.235 4.703 17.472 1.00 88.69 68 VAL A CA 1
ATOM 497 C C . VAL A 1 68 ? -11.545 5.505 18.738 1.00 88.69 68 VAL A C 1
ATOM 499 O O . VAL A 1 68 ? -12.628 5.349 19.293 1.00 88.69 68 VAL A O 1
ATOM 502 N N . ALA A 1 69 ? -10.648 6.394 19.174 1.00 89.50 69 ALA A N 1
ATOM 503 C CA . ALA A 1 69 ? -10.848 7.220 20.367 1.00 89.50 69 ALA A CA 1
ATOM 504 C C . ALA A 1 69 ? -12.009 8.220 20.221 1.00 89.50 69 ALA A C 1
ATOM 506 O O . ALA A 1 69 ? -12.633 8.583 21.212 1.00 89.50 69 ALA A O 1
ATOM 507 N N . GLY A 1 70 ? -12.317 8.653 18.994 1.00 86.81 70 GLY A N 1
ATOM 508 C CA . GLY A 1 70 ? -13.466 9.511 18.697 1.00 86.81 70 GLY A CA 1
ATOM 509 C C . GLY A 1 70 ? -14.822 8.793 18.692 1.00 86.81 70 GLY A C 1
ATOM 510 O O . GLY A 1 70 ? -15.846 9.449 18.509 1.00 86.81 70 GLY A O 1
ATOM 511 N N . MET A 1 71 ? -14.863 7.466 18.860 1.00 85.69 71 MET A N 1
ATOM 512 C CA . MET A 1 71 ? -16.118 6.720 18.961 1.00 85.69 71 MET A CA 1
ATOM 513 C C . MET A 1 71 ? -16.583 6.607 20.415 1.00 85.69 71 MET A C 1
ATOM 515 O O . MET A 1 71 ? -15.901 6.030 21.253 1.00 85.69 71 MET A O 1
ATOM 519 N N . GLU A 1 72 ? -17.801 7.077 20.691 1.00 80.00 72 GLU A N 1
ATOM 520 C CA . GLU A 1 72 ? -18.425 6.977 22.022 1.00 80.00 72 GLU A CA 1
ATOM 521 C C . GLU A 1 72 ? -18.816 5.539 22.410 1.00 80.00 72 GLU A C 1
ATOM 523 O O . GLU A 1 72 ? -18.973 5.235 23.589 1.00 80.00 72 GLU A O 1
ATOM 528 N N . ASP A 1 73 ? -19.003 4.649 21.427 1.00 86.12 73 ASP A N 1
ATOM 529 C CA . ASP A 1 73 ? -19.524 3.296 21.642 1.00 86.12 73 ASP A CA 1
ATOM 530 C C . ASP A 1 73 ? -18.768 2.255 20.803 1.00 86.12 73 ASP A C 1
ATOM 532 O O . ASP A 1 73 ? -18.815 2.245 19.567 1.00 86.12 73 ASP A O 1
ATOM 536 N N . VAL A 1 74 ? -18.111 1.328 21.501 1.00 83.62 74 VAL A N 1
ATOM 537 C CA . VAL A 1 74 ? -17.342 0.212 20.930 1.00 83.62 74 VAL A CA 1
ATOM 538 C C . VAL A 1 74 ? -18.201 -0.763 20.117 1.00 83.62 74 VAL A C 1
ATOM 540 O O . VAL A 1 74 ? -17.704 -1.404 19.189 1.00 83.62 74 VAL A O 1
ATOM 543 N N . THR A 1 75 ? -19.506 -0.860 20.386 1.00 85.94 75 THR A N 1
ATOM 544 C CA . THR A 1 75 ? -20.405 -1.732 19.612 1.00 85.94 75 THR A CA 1
ATOM 545 C C . THR A 1 75 ? -20.634 -1.202 18.196 1.00 85.94 75 THR A C 1
ATOM 547 O O . THR A 1 75 ? -20.788 -1.981 17.247 1.00 85.94 75 THR A O 1
ATOM 550 N N . LYS A 1 76 ? -20.584 0.126 18.016 1.00 84.88 76 LYS A N 1
ATOM 551 C CA . LYS A 1 76 ? -20.649 0.758 16.693 1.00 84.88 76 LYS A CA 1
ATOM 552 C C . LYS A 1 76 ? -19.405 0.413 15.878 1.00 84.88 76 LYS A C 1
ATOM 554 O O . LYS A 1 76 ? -19.548 0.069 14.705 1.00 84.88 76 LYS A O 1
ATOM 559 N N . LEU A 1 77 ? -18.225 0.409 16.505 1.00 87.62 77 LEU A N 1
ATOM 560 C CA . LEU A 1 77 ? -16.970 0.012 15.860 1.00 87.62 77 LEU A CA 1
ATOM 561 C C . LEU A 1 77 ? -17.043 -1.425 15.327 1.00 87.62 77 LEU A C 1
ATOM 563 O O . LEU A 1 77 ? -16.757 -1.657 14.153 1.00 87.62 77 LEU A O 1
ATOM 567 N N . GLY A 1 78 ? -17.511 -2.371 16.149 1.00 88.19 78 GLY A N 1
ATOM 568 C CA . GLY A 1 78 ? -17.679 -3.769 15.737 1.00 88.19 78 GLY A CA 1
ATOM 569 C C . GLY A 1 78 ? -18.648 -3.936 14.560 1.00 88.19 78 GLY A C 1
ATOM 570 O O . GLY A 1 78 ? -18.363 -4.668 13.612 1.00 88.19 78 GLY A O 1
ATOM 571 N N . ARG A 1 79 ? -19.769 -3.201 14.560 1.00 91.12 79 ARG A N 1
ATOM 572 C CA . ARG A 1 79 ? -20.749 -3.240 13.459 1.00 91.12 79 ARG A CA 1
ATOM 573 C C . ARG A 1 79 ? -20.193 -2.650 12.162 1.00 91.12 79 ARG A C 1
ATOM 575 O O . ARG A 1 79 ? -20.466 -3.191 11.091 1.00 91.12 79 ARG A O 1
ATOM 582 N N . VAL A 1 80 ? -19.440 -1.553 12.241 1.00 91.94 80 VAL A N 1
ATOM 583 C CA . VAL A 1 80 ? -18.771 -0.958 11.073 1.00 91.94 80 VAL A CA 1
ATOM 584 C C . VAL A 1 80 ? -17.708 -1.915 10.537 1.00 91.94 80 VAL A C 1
ATOM 586 O O . VAL A 1 80 ? -17.713 -2.199 9.344 1.00 91.94 80 VAL A O 1
ATOM 589 N N . GLY A 1 81 ? -16.877 -2.490 11.410 1.00 91.00 81 GLY A N 1
ATOM 590 C CA . GLY A 1 81 ? -15.873 -3.487 11.036 1.00 91.00 81 GLY A CA 1
ATOM 591 C C . GLY A 1 81 ? -16.478 -4.700 10.326 1.00 91.00 81 GLY A C 1
ATOM 592 O O . GLY A 1 81 ? -16.027 -5.057 9.241 1.00 91.00 81 GLY A O 1
ATOM 593 N N . ALA A 1 82 ? -17.555 -5.278 10.868 1.00 93.81 82 ALA A N 1
ATOM 594 C CA . ALA A 1 82 ? -18.234 -6.422 10.258 1.00 93.81 82 ALA A CA 1
ATOM 595 C C . ALA A 1 82 ? -18.840 -6.090 8.882 1.00 93.81 82 ALA A C 1
ATOM 597 O O . ALA A 1 82 ? -18.686 -6.862 7.935 1.00 93.81 82 ALA A O 1
ATOM 598 N N . LYS A 1 83 ? -19.490 -4.924 8.741 1.00 95.19 83 LYS A N 1
ATOM 599 C CA . LYS A 1 83 ? -20.016 -4.465 7.444 1.00 95.19 83 LYS A CA 1
ATOM 600 C C . LYS A 1 83 ? -18.898 -4.284 6.420 1.00 95.19 83 LYS A C 1
ATOM 602 O O . LYS A 1 83 ? -19.041 -4.734 5.288 1.00 95.19 83 LYS A O 1
ATOM 607 N N . THR A 1 84 ? -17.790 -3.669 6.826 1.00 95.19 84 THR A N 1
ATOM 608 C CA . THR A 1 84 ? -16.616 -3.460 5.972 1.00 95.19 84 THR A CA 1
ATOM 609 C C . THR A 1 84 ? -15.975 -4.785 5.567 1.00 95.19 84 THR A C 1
ATOM 611 O O . THR A 1 84 ? -15.642 -4.963 4.400 1.00 95.19 84 THR A O 1
ATOM 614 N N . PHE A 1 85 ? -15.861 -5.743 6.488 1.00 95.00 85 PHE A N 1
ATOM 615 C CA . PHE A 1 85 ? -15.334 -7.075 6.196 1.00 95.00 85 PHE A CA 1
ATOM 616 C C . PHE A 1 85 ? -16.183 -7.805 5.149 1.00 95.00 85 PHE A C 1
ATOM 618 O O . PHE A 1 85 ? -15.653 -8.262 4.139 1.00 95.00 85 PHE A O 1
ATOM 625 N N . ILE A 1 86 ? -17.506 -7.854 5.341 1.00 96.94 86 ILE A N 1
ATOM 626 C CA . ILE A 1 86 ? -18.431 -8.476 4.379 1.00 96.94 86 ILE A CA 1
ATOM 627 C C . ILE A 1 86 ? -18.363 -7.758 3.024 1.00 96.94 86 ILE A C 1
ATOM 629 O O . ILE A 1 86 ? -18.314 -8.409 1.982 1.00 96.94 86 ILE A O 1
ATOM 633 N N . TYR A 1 87 ? -18.306 -6.424 3.029 1.00 97.06 87 TYR A N 1
ATOM 634 C CA . TYR A 1 87 ? -18.170 -5.625 1.814 1.00 97.06 87 TYR A CA 1
ATOM 635 C C . TYR A 1 87 ? -16.883 -5.956 1.040 1.00 97.06 87 TYR A C 1
ATOM 637 O O . TYR A 1 87 ? -16.937 -6.200 -0.168 1.00 97.06 87 TYR A O 1
ATOM 645 N N . TYR A 1 88 ? -15.733 -6.022 1.717 1.00 96.75 88 TYR A N 1
ATOM 646 C CA . TYR A 1 88 ? -14.468 -6.400 1.081 1.00 96.75 88 TYR A CA 1
ATOM 647 C C . TYR A 1 88 ? -14.475 -7.846 0.595 1.00 96.75 88 TYR A C 1
ATOM 649 O O . TYR A 1 88 ? -13.969 -8.119 -0.490 1.00 96.75 88 TYR A O 1
ATOM 657 N N . PHE A 1 89 ? -15.079 -8.766 1.347 1.00 96.19 89 PHE A N 1
ATOM 658 C CA . PHE A 1 89 ? -15.169 -10.164 0.942 1.00 96.19 89 PHE A CA 1
ATOM 659 C C . PHE A 1 89 ? -15.973 -10.325 -0.355 1.00 96.19 89 PHE A C 1
ATOM 661 O O . PHE A 1 89 ? -15.505 -10.957 -1.300 1.00 96.19 89 PHE A O 1
ATOM 668 N N . ILE A 1 90 ? -17.146 -9.690 -0.436 1.00 97.56 90 ILE A N 1
ATOM 669 C CA . ILE A 1 90 ? -18.007 -9.741 -1.626 1.00 97.56 90 ILE A CA 1
ATOM 670 C C . ILE A 1 90 ? -17.316 -9.090 -2.827 1.00 97.56 90 ILE A C 1
ATOM 672 O O . ILE A 1 90 ? -17.271 -9.679 -3.906 1.00 97.56 90 ILE A O 1
ATOM 676 N N . THR A 1 91 ? -16.751 -7.893 -2.656 1.00 97.44 91 THR A N 1
ATOM 677 C CA . THR A 1 91 ? -16.093 -7.185 -3.767 1.00 97.44 91 THR A CA 1
ATOM 678 C C . THR A 1 91 ? -14.841 -7.918 -4.252 1.00 97.44 91 THR A C 1
ATOM 680 O O . THR A 1 91 ? -14.627 -8.006 -5.460 1.00 97.44 91 THR A O 1
ATOM 683 N N . THR A 1 92 ? -14.069 -8.533 -3.351 1.00 96.88 92 THR A N 1
ATOM 684 C CA . THR A 1 92 ? -12.908 -9.365 -3.709 1.00 96.88 92 THR A CA 1
ATOM 685 C C . THR A 1 92 ? -13.334 -10.639 -4.437 1.00 96.88 92 THR A C 1
ATOM 687 O O . THR A 1 92 ? -12.737 -10.979 -5.455 1.00 96.88 92 THR A O 1
ATOM 690 N N . ALA A 1 93 ? -14.393 -11.318 -3.983 1.00 96.81 93 ALA A N 1
ATOM 691 C CA . ALA A 1 93 ? -14.923 -12.498 -4.666 1.00 96.81 93 ALA A CA 1
ATOM 692 C C . ALA A 1 93 ? -15.383 -12.171 -6.097 1.00 96.81 93 ALA A C 1
ATOM 694 O O . ALA A 1 93 ? -15.061 -12.905 -7.030 1.00 96.81 93 ALA A O 1
ATOM 695 N N . ILE A 1 94 ? -16.068 -11.037 -6.289 1.00 97.50 94 ILE A N 1
ATOM 696 C CA . ILE A 1 94 ? -16.469 -10.553 -7.618 1.00 97.50 94 ILE A CA 1
ATOM 697 C C . ILE A 1 94 ? -15.237 -10.241 -8.479 1.00 97.50 94 ILE A C 1
ATOM 699 O O . ILE A 1 94 ? -15.189 -10.644 -9.640 1.00 97.50 94 ILE A O 1
ATOM 703 N N . ALA A 1 95 ? -14.225 -9.566 -7.925 1.00 96.88 95 ALA A N 1
ATOM 704 C CA . ALA A 1 95 ? -12.993 -9.252 -8.647 1.00 96.88 95 ALA A CA 1
ATOM 705 C C . ALA A 1 95 ? -12.244 -10.519 -9.096 1.00 96.88 95 ALA A C 1
ATOM 707 O O . ALA A 1 95 ? -11.837 -10.606 -10.254 1.00 96.88 95 ALA A O 1
ATOM 708 N N . ILE A 1 96 ? -12.123 -11.522 -8.215 1.00 96.94 96 ILE A N 1
ATOM 709 C CA . ILE A 1 96 ? -11.525 -12.828 -8.539 1.00 96.94 96 ILE A CA 1
ATOM 710 C C . ILE A 1 96 ? -12.335 -13.525 -9.629 1.00 96.94 96 ILE A C 1
ATOM 712 O O . ILE A 1 96 ? -11.758 -14.026 -10.590 1.00 96.94 96 ILE A O 1
ATOM 716 N N . PHE A 1 97 ? -13.664 -13.535 -9.510 1.00 96.94 97 PHE A N 1
ATOM 717 C CA . PHE A 1 97 ? -14.534 -14.168 -10.494 1.00 96.94 97 PHE A CA 1
ATOM 718 C C . PHE A 1 97 ? -14.372 -13.544 -11.884 1.00 96.94 97 PHE A C 1
ATOM 720 O O . PHE A 1 97 ? -14.170 -14.265 -12.856 1.00 96.94 97 PHE A O 1
ATOM 727 N N . ILE A 1 98 ? -14.393 -12.211 -11.982 1.00 96.31 98 ILE A N 1
ATOM 728 C CA . ILE A 1 98 ? -14.190 -11.496 -13.249 1.00 96.31 98 ILE A CA 1
ATOM 729 C C . ILE A 1 98 ? -12.781 -11.749 -13.795 1.00 96.31 98 ILE A C 1
ATOM 731 O O . ILE A 1 98 ? -12.632 -12.034 -14.983 1.00 96.31 98 ILE A O 1
ATOM 735 N N . GLY A 1 99 ? -11.752 -11.677 -12.944 1.00 94.94 99 GLY A N 1
ATOM 736 C CA . GLY A 1 99 ? -10.366 -11.931 -13.340 1.00 94.94 99 GLY A CA 1
ATOM 737 C C . GLY A 1 99 ? -10.177 -13.339 -13.900 1.00 94.94 99 GLY A C 1
ATOM 738 O O . GLY A 1 99 ? -9.581 -13.503 -14.963 1.00 94.94 99 GLY A O 1
ATOM 739 N N . LEU A 1 100 ? -10.755 -14.345 -13.239 1.00 95.19 100 LEU A N 1
ATOM 740 C CA . LEU A 1 100 ? -10.696 -15.733 -13.683 1.00 95.19 100 LEU A CA 1
ATOM 741 C C . LEU A 1 100 ? -11.511 -15.952 -14.961 1.00 95.19 100 LEU A C 1
ATOM 743 O O . LEU A 1 100 ? -11.039 -16.628 -15.872 1.00 95.19 100 LEU A O 1
ATOM 747 N N . LEU A 1 101 ? -12.703 -15.364 -15.063 1.00 95.12 101 LEU A N 1
ATOM 748 C CA . LEU A 1 101 ? -13.529 -15.435 -16.267 1.00 95.12 101 LEU A CA 1
ATOM 749 C C . LEU A 1 101 ? -12.769 -14.880 -17.480 1.00 95.12 101 LEU A C 1
ATOM 751 O O . LEU A 1 101 ? -12.652 -15.562 -18.494 1.00 95.12 101 LEU A O 1
ATOM 755 N N . LEU A 1 102 ? -12.207 -13.675 -17.363 1.00 94.62 102 LEU A N 1
ATOM 756 C CA . LEU A 1 102 ? -11.437 -13.045 -18.436 1.00 94.62 102 LEU A CA 1
ATOM 757 C C . LEU A 1 102 ? -10.168 -13.835 -18.768 1.00 94.62 102 LEU A C 1
ATOM 759 O O . LEU A 1 102 ? -9.880 -14.029 -19.946 1.00 94.62 102 LEU A O 1
ATOM 763 N N . ALA A 1 103 ? -9.442 -14.331 -17.761 1.00 92.56 103 ALA A N 1
ATOM 764 C CA . ALA A 1 103 ? -8.243 -15.139 -17.976 1.00 92.56 103 ALA A CA 1
ATOM 765 C C . ALA A 1 103 ? -8.544 -16.420 -18.770 1.00 92.56 103 ALA A C 1
ATOM 767 O O . ALA A 1 103 ? -7.809 -16.754 -19.699 1.00 92.56 103 ALA A O 1
ATOM 768 N N . ASN A 1 104 ? -9.650 -17.101 -18.449 1.00 90.88 104 ASN A N 1
ATOM 769 C CA . ASN A 1 104 ? -10.069 -18.312 -19.154 1.00 90.88 104 ASN A CA 1
ATOM 770 C C . ASN A 1 104 ? -10.601 -18.011 -20.563 1.00 90.88 104 ASN A C 1
ATOM 772 O O . ASN A 1 104 ? -10.234 -18.704 -21.509 1.00 90.88 104 ASN A O 1
ATOM 776 N N . VAL A 1 105 ? -11.427 -16.969 -20.729 1.00 92.94 105 VAL A N 1
ATOM 777 C CA . VAL A 1 105 ? -12.008 -16.595 -22.034 1.00 92.94 105 VAL A CA 1
ATOM 778 C C . VAL A 1 105 ? -10.937 -16.127 -23.016 1.00 92.94 105 VAL A C 1
ATOM 780 O O . VAL A 1 105 ? -10.965 -16.507 -24.183 1.00 92.94 105 VAL A O 1
ATOM 783 N N . LEU A 1 106 ? -9.979 -15.324 -22.553 1.00 91.75 106 LEU A N 1
ATOM 784 C CA . LEU A 1 106 ? -8.878 -14.829 -23.382 1.00 91.75 106 LEU A CA 1
ATOM 785 C C . LEU A 1 106 ? -7.736 -15.848 -23.523 1.00 91.75 106 LEU A C 1
ATOM 787 O O . LEU A 1 106 ? -6.762 -15.557 -24.211 1.00 91.75 106 LEU A O 1
ATOM 791 N N . ASN A 1 107 ? -7.849 -17.019 -22.878 1.00 87.00 107 ASN A N 1
ATOM 792 C CA . ASN A 1 107 ? -6.825 -18.064 -22.829 1.00 87.00 107 ASN A CA 1
ATOM 793 C C . ASN A 1 107 ? -5.435 -17.492 -22.482 1.00 87.00 107 ASN A C 1
ATOM 795 O O . ASN A 1 107 ? -4.443 -17.706 -23.181 1.00 87.00 107 ASN A O 1
ATOM 799 N N . VAL A 1 108 ? -5.377 -16.687 -21.417 1.00 80.06 108 VAL A N 1
ATOM 800 C CA . VAL A 1 108 ? -4.150 -16.001 -20.996 1.00 80.06 108 VAL A CA 1
ATOM 801 C C . VAL A 1 108 ? -3.103 -17.049 -20.610 1.00 80.06 108 VAL A C 1
ATOM 803 O O . VAL A 1 108 ? -3.277 -17.771 -19.633 1.00 80.06 108 VAL A O 1
ATOM 806 N N . GLY A 1 109 ? -2.021 -17.137 -21.391 1.00 74.56 109 GLY A N 1
ATOM 807 C CA . GLY A 1 109 ? -0.959 -18.142 -21.227 1.00 74.56 109 GLY A CA 1
ATOM 808 C C . GLY A 1 109 ? -1.013 -19.310 -22.222 1.00 74.56 109 GLY A C 1
ATOM 809 O O . GLY A 1 109 ? -0.088 -20.122 -22.248 1.00 7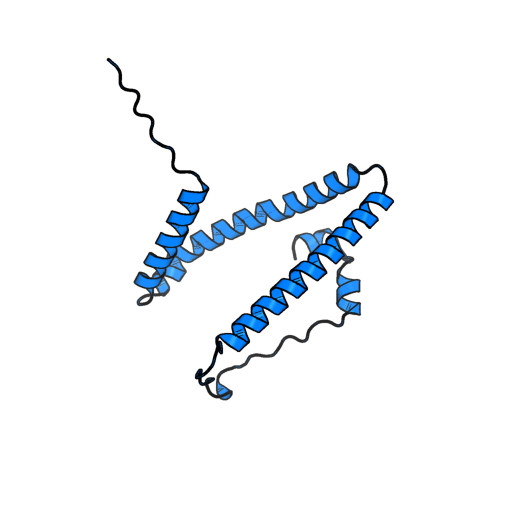4.56 109 GLY A O 1
ATOM 810 N N . GLY A 1 110 ? -2.036 -19.385 -23.080 1.00 78.56 110 GLY A N 1
ATOM 811 C CA . GLY A 1 110 ? -2.094 -20.354 -24.172 1.00 78.56 110 GLY A CA 1
ATOM 812 C C . GLY A 1 110 ? -0.903 -20.202 -25.125 1.00 78.56 110 GLY A C 1
ATOM 813 O O . GLY A 1 110 ? -0.708 -19.146 -25.720 1.00 78.56 110 GLY A O 1
ATOM 814 N N . GLY A 1 111 ? -0.091 -21.254 -25.257 1.00 73.19 111 GLY A N 1
ATOM 815 C CA . GLY A 1 111 ? 1.098 -21.270 -26.120 1.00 73.19 111 GLY A CA 1
ATOM 816 C C . GLY A 1 111 ? 2.404 -20.821 -25.455 1.00 73.19 111 GLY A C 1
ATOM 817 O O . GLY A 1 111 ? 3.440 -20.823 -26.119 1.00 73.19 111 GLY A O 1
ATOM 818 N N . TYR A 1 112 ? 2.398 -20.477 -24.161 1.00 75.81 112 TYR A N 1
ATOM 819 C CA . TYR A 1 112 ? 3.634 -20.211 -23.424 1.00 75.81 112 TYR A CA 1
ATOM 820 C C . TYR A 1 112 ? 4.310 -21.527 -23.027 1.00 75.81 112 TYR A C 1
ATOM 822 O O . TYR A 1 112 ? 3.766 -22.317 -22.254 1.00 75.81 112 TYR A O 1
ATOM 830 N N . VAL A 1 113 ? 5.505 -21.773 -23.562 1.00 76.94 113 VAL A N 1
ATOM 831 C CA . VAL A 1 113 ? 6.312 -22.940 -23.199 1.00 76.94 113 VAL A CA 1
ATOM 832 C C . VAL A 1 113 ? 7.075 -22.589 -21.928 1.00 76.94 113 VAL A C 1
ATOM 834 O O . VAL A 1 113 ? 7.949 -21.723 -21.945 1.00 76.94 113 VAL A O 1
ATOM 837 N N . LEU A 1 114 ? 6.719 -23.229 -20.814 1.00 71.69 114 LEU A N 1
ATOM 838 C CA . LEU A 1 114 ? 7.476 -23.082 -19.575 1.00 71.69 114 LEU A CA 1
ATOM 839 C C . LEU A 1 114 ? 8.919 -23.557 -19.825 1.00 71.69 114 LEU A C 1
ATOM 841 O O . LEU A 1 114 ? 9.096 -24.662 -20.351 1.00 71.69 114 LEU A O 1
ATOM 845 N N . PRO A 1 115 ? 9.946 -22.760 -19.476 1.00 72.56 115 PRO A N 1
ATOM 846 C CA . PRO A 1 115 ? 11.314 -23.253 -19.479 1.00 72.56 115 PRO A CA 1
ATOM 847 C C . PRO A 1 115 ? 11.391 -24.494 -18.584 1.00 72.56 115 PRO A C 1
ATOM 849 O O . PRO A 1 115 ? 10.718 -24.568 -17.553 1.00 72.56 115 PRO A O 1
ATOM 852 N N . SER A 1 116 ? 12.150 -25.498 -19.031 1.00 64.88 116 SER A N 1
ATOM 853 C CA . SER A 1 116 ? 12.277 -26.783 -18.340 1.00 64.88 116 SER A CA 1
ATOM 854 C C . SER A 1 116 ? 12.596 -26.555 -16.861 1.00 64.88 116 SER A C 1
ATOM 856 O O . SER A 1 116 ? 13.409 -25.695 -16.527 1.00 64.88 116 SER A O 1
ATOM 858 N N . ALA A 1 117 ? 11.966 -27.334 -15.981 1.00 59.78 117 ALA A N 1
ATOM 859 C CA . ALA A 1 117 ? 11.985 -27.185 -14.521 1.00 59.78 117 ALA A CA 1
ATOM 860 C C . ALA A 1 117 ? 13.386 -27.209 -13.859 1.00 59.78 117 ALA A C 1
ATOM 862 O O . ALA A 1 117 ? 13.484 -27.100 -12.642 1.00 59.78 117 ALA A O 1
ATOM 863 N N . ALA A 1 118 ? 14.461 -27.348 -14.638 1.00 58.84 118 ALA A N 1
ATOM 864 C CA . ALA A 1 118 ? 15.843 -27.320 -14.179 1.00 58.84 118 ALA A CA 1
ATOM 865 C C . ALA A 1 118 ? 16.334 -25.918 -13.754 1.00 58.84 118 ALA A C 1
ATOM 867 O O . ALA A 1 118 ? 17.239 -25.846 -12.930 1.00 58.84 118 ALA A O 1
ATOM 868 N N . ASP A 1 119 ? 15.722 -24.830 -14.244 1.00 57.09 119 ASP A N 1
ATOM 869 C CA . ASP A 1 119 ? 16.169 -23.449 -13.960 1.00 57.09 119 ASP A CA 1
ATOM 870 C C . ASP A 1 119 ? 15.255 -22.673 -12.988 1.00 57.09 119 ASP A C 1
ATOM 872 O O . ASP A 1 119 ? 15.505 -21.505 -12.689 1.00 57.09 119 ASP A O 1
ATOM 876 N N . ILE A 1 120 ? 14.184 -23.295 -12.478 1.00 5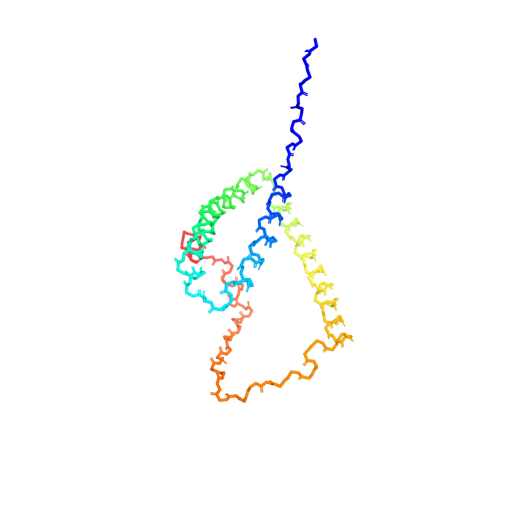9.41 120 ILE A N 1
ATOM 877 C CA . ILE A 1 120 ? 13.216 -22.636 -11.588 1.00 59.41 120 ILE A CA 1
ATOM 878 C C . ILE A 1 120 ? 13.322 -23.228 -10.181 1.00 59.41 120 ILE A C 1
ATOM 880 O O . ILE A 1 120 ? 12.538 -24.086 -9.781 1.00 59.41 120 ILE A O 1
ATOM 884 N N . THR A 1 121 ? 14.278 -22.734 -9.394 1.00 61.44 121 THR A N 1
ATOM 885 C CA . THR A 1 121 ? 14.323 -22.944 -7.938 1.00 61.44 121 THR A CA 1
ATOM 886 C C . THR A 1 121 ? 13.283 -22.049 -7.261 1.00 61.44 121 THR A C 1
ATOM 888 O O . THR A 1 121 ? 13.623 -21.077 -6.588 1.00 61.44 121 THR A O 1
ATOM 891 N N . TYR A 1 122 ? 11.998 -22.311 -7.500 1.00 66.12 122 TYR A N 1
ATOM 892 C CA . TYR A 1 122 ? 10.925 -21.664 -6.753 1.00 66.12 122 TYR A CA 1
ATOM 893 C C . TYR A 1 122 ? 10.455 -22.613 -5.657 1.00 66.12 122 TYR A C 1
ATOM 895 O O . TYR A 1 122 ? 9.692 -23.545 -5.900 1.00 66.12 122 TYR A O 1
ATOM 903 N N . GLU A 1 123 ? 10.945 -22.382 -4.445 1.00 69.62 123 GLU A N 1
ATOM 904 C CA . GLU A 1 123 ? 10.434 -23.040 -3.252 1.00 69.62 123 GLU A CA 1
ATOM 905 C C . GLU A 1 123 ? 9.163 -22.291 -2.840 1.00 69.62 123 GLU A C 1
ATOM 907 O O . GLU A 1 123 ? 9.206 -21.125 -2.441 1.00 69.62 123 GLU A O 1
ATOM 912 N N . ALA A 1 124 ? 8.003 -22.918 -3.047 1.00 70.88 124 ALA A N 1
ATOM 913 C CA . ALA A 1 124 ? 6.735 -22.307 -2.686 1.00 70.88 124 ALA A CA 1
ATOM 914 C C . ALA A 1 124 ? 6.707 -22.090 -1.168 1.00 70.88 124 ALA A C 1
ATOM 916 O O . ALA A 1 124 ? 6.730 -23.050 -0.400 1.00 70.88 124 ALA A O 1
ATOM 917 N N . ALA A 1 125 ? 6.656 -20.829 -0.738 1.00 74.62 125 ALA A N 1
ATOM 918 C CA . ALA A 1 125 ? 6.458 -20.508 0.667 1.00 74.62 125 ALA A CA 1
ATOM 919 C C . ALA A 1 125 ? 5.108 -21.086 1.117 1.00 74.62 125 ALA A C 1
ATOM 921 O O . ALA A 1 125 ? 4.059 -20.706 0.587 1.00 74.62 125 ALA A O 1
ATOM 922 N N . GLU A 1 126 ? 5.131 -22.020 2.069 1.00 78.81 126 GLU A N 1
ATOM 923 C CA . GLU A 1 126 ? 3.906 -22.603 2.607 1.00 78.81 126 GLU A CA 1
ATOM 924 C C . GLU A 1 126 ? 3.064 -21.512 3.271 1.00 78.81 126 GLU A C 1
ATOM 926 O O . GLU A 1 126 ? 3.542 -20.736 4.105 1.00 78.81 126 GLU A O 1
ATOM 931 N N . ALA A 1 127 ? 1.789 -21.438 2.883 1.00 81.00 127 ALA A N 1
ATOM 932 C CA . ALA A 1 127 ? 0.871 -20.492 3.489 1.00 81.00 127 ALA A CA 1
ATOM 933 C C . ALA A 1 127 ? 0.720 -20.826 4.984 1.00 81.00 127 ALA A C 1
ATOM 935 O O . ALA A 1 127 ? 0.447 -21.983 5.322 1.00 81.00 127 ALA A O 1
ATOM 936 N N . PRO A 1 128 ? 0.866 -19.841 5.891 1.00 84.50 128 PRO A N 1
ATOM 937 C CA . PRO A 1 128 ? 0.694 -20.092 7.311 1.00 84.50 128 PRO A CA 1
ATOM 938 C C . PRO A 1 128 ? -0.718 -20.638 7.582 1.00 84.50 128 PRO A C 1
ATOM 940 O O . PRO A 1 128 ? -1.683 -20.179 6.960 1.00 84.50 128 PRO A O 1
ATOM 943 N N . PRO A 1 129 ? -0.874 -21.592 8.520 1.00 92.38 129 PRO A N 1
ATOM 944 C CA . PRO A 1 129 ? -2.184 -22.118 8.883 1.00 92.38 129 PRO A CA 1
ATOM 945 C C . PRO A 1 129 ? -3.144 -21.002 9.304 1.00 92.38 129 PRO A C 1
ATOM 947 O O . PRO A 1 129 ? -2.737 -20.043 9.958 1.00 92.38 129 PRO A O 1
ATOM 950 N N . PHE A 1 130 ? -4.440 -21.158 9.018 1.00 89.88 130 PHE A N 1
ATOM 951 C CA . PHE A 1 130 ? -5.459 -20.140 9.319 1.00 89.88 130 PHE A CA 1
ATOM 952 C C . PHE A 1 130 ? -5.432 -19.661 10.782 1.00 89.88 130 PHE A C 1
ATOM 954 O O . PHE A 1 130 ? -5.504 -18.463 11.057 1.00 89.88 130 PHE A O 1
ATOM 961 N N . ILE A 1 131 ? -5.270 -20.593 11.728 1.00 92.06 131 ILE A N 1
ATOM 962 C CA . ILE A 1 131 ? -5.163 -20.264 13.155 1.00 92.06 131 ILE A CA 1
ATOM 963 C C . ILE A 1 131 ? -3.921 -19.411 13.432 1.00 92.06 131 ILE A C 1
ATOM 965 O O . ILE A 1 131 ? -3.998 -18.461 14.205 1.00 92.06 131 ILE A O 1
ATOM 969 N N . GLN A 1 132 ? -2.804 -19.685 12.756 1.00 89.31 132 GLN A N 1
ATOM 970 C CA . GLN A 1 132 ? -1.588 -18.889 12.889 1.00 89.31 132 GLN A CA 1
ATOM 971 C C . GLN A 1 132 ? -1.792 -17.468 12.353 1.00 89.31 132 GLN A C 1
ATOM 973 O O . GLN A 1 132 ? -1.337 -16.515 12.978 1.00 89.31 132 GLN A O 1
ATOM 978 N N . THR A 1 133 ? -2.531 -17.296 11.252 1.00 90.25 133 THR A N 1
ATOM 979 C CA . THR A 1 133 ? -2.911 -15.967 10.751 1.00 90.25 133 THR A CA 1
ATOM 980 C C . THR A 1 133 ? -3.739 -15.194 11.776 1.00 90.25 133 THR A C 1
ATOM 982 O O . THR A 1 133 ? -3.446 -14.026 12.007 1.00 90.25 133 THR A O 1
ATOM 985 N N . LEU A 1 134 ? -4.721 -15.831 12.430 1.00 90.50 134 LEU A N 1
ATOM 986 C CA . LEU A 1 134 ? -5.516 -15.188 13.484 1.00 90.50 134 LEU A CA 1
ATOM 987 C C . LEU A 1 134 ? -4.670 -14.801 14.700 1.00 90.50 134 LEU A C 1
ATOM 989 O O . LEU A 1 134 ? -4.835 -13.706 15.231 1.00 90.50 134 LEU A O 1
ATOM 993 N N . VAL A 1 135 ? -3.747 -15.669 15.120 1.00 90.31 135 VAL A N 1
ATOM 994 C CA . VAL A 1 135 ? -2.817 -15.370 16.218 1.00 90.31 135 VAL A CA 1
ATOM 995 C C . VAL A 1 135 ? -1.925 -14.180 15.860 1.00 90.31 135 VAL A C 1
ATOM 997 O O . VAL A 1 135 ? -1.733 -13.292 16.685 1.00 90.31 135 VAL A O 1
ATOM 1000 N N . ASN A 1 136 ? -1.458 -14.099 14.613 1.00 89.69 136 ASN A N 1
ATOM 1001 C CA . ASN A 1 136 ? -0.601 -13.012 14.141 1.00 89.69 136 ASN A CA 1
ATOM 1002 C C . ASN A 1 136 ? -1.323 -11.653 14.030 1.00 89.69 136 ASN A C 1
ATOM 1004 O O . ASN A 1 136 ? -0.648 -10.634 13.888 1.00 89.69 136 ASN A O 1
ATOM 1008 N N . ILE A 1 137 ? -2.662 -11.604 14.113 1.00 89.62 137 ILE A N 1
ATOM 1009 C CA . ILE A 1 137 ? -3.416 -10.336 14.173 1.00 89.62 137 ILE A CA 1
ATOM 1010 C C . ILE A 1 137 ? -3.096 -9.575 15.464 1.00 89.62 137 ILE A C 1
ATOM 1012 O O . ILE A 1 137 ? -3.060 -8.345 15.454 1.00 89.62 137 ILE A O 1
ATOM 1016 N N . ILE A 1 138 ? -2.877 -10.287 16.574 1.00 89.06 138 ILE A N 1
ATOM 1017 C CA . ILE A 1 138 ? -2.555 -9.675 17.864 1.00 89.06 138 ILE A CA 1
ATOM 1018 C C . ILE A 1 138 ? -1.030 -9.702 18.033 1.00 89.06 138 ILE A C 1
ATOM 1020 O O . ILE A 1 138 ? -0.460 -10.765 18.289 1.00 89.06 138 ILE A O 1
ATOM 1024 N N . PRO A 1 139 ? -0.339 -8.558 17.896 1.00 85.38 139 PRO A N 1
ATOM 1025 C CA . PRO A 1 139 ? 1.111 -8.535 17.967 1.00 85.38 139 PRO A CA 1
ATOM 1026 C C . PRO A 1 139 ? 1.596 -8.804 19.392 1.00 85.38 139 PRO A C 1
ATOM 1028 O O . PRO A 1 139 ? 1.074 -8.250 20.359 1.00 85.38 139 PRO A O 1
ATOM 1031 N N . SER A 1 140 ? 2.667 -9.588 19.528 1.00 85.94 140 SER A N 1
ATOM 1032 C CA . SER A 1 140 ? 3.354 -9.778 20.813 1.00 85.94 140 SER A CA 1
ATOM 1033 C C . SER A 1 140 ? 4.084 -8.513 21.285 1.00 85.94 140 SER A C 1
ATOM 1035 O O . SER A 1 140 ? 4.313 -8.341 22.481 1.00 85.94 140 SER A O 1
ATOM 1037 N N . ASN A 1 141 ? 4.440 -7.614 20.358 1.00 87.62 141 ASN A N 1
ATOM 1038 C CA . ASN A 1 141 ? 5.012 -6.302 20.646 1.00 87.62 141 ASN A CA 1
ATOM 1039 C C . ASN A 1 141 ? 4.515 -5.258 19.619 1.00 87.62 141 ASN A C 1
ATOM 1041 O O . ASN A 1 141 ? 4.941 -5.310 18.462 1.00 87.62 141 ASN A O 1
ATOM 1045 N N . PRO A 1 142 ? 3.681 -4.281 20.026 1.00 81.44 142 PRO A N 1
ATOM 1046 C CA . PRO A 1 142 ? 3.112 -3.278 19.122 1.00 81.44 142 PRO A CA 1
ATOM 1047 C C . PRO A 1 142 ? 4.154 -2.440 18.374 1.00 81.44 142 PRO A C 1
ATOM 1049 O O . PRO A 1 142 ? 3.960 -2.125 17.206 1.00 81.44 142 PRO A O 1
ATOM 1052 N N . LEU A 1 143 ? 5.274 -2.096 19.019 1.00 81.56 143 LEU A N 1
ATOM 1053 C CA . LEU A 1 143 ? 6.320 -1.281 18.395 1.00 81.56 143 LEU A CA 1
ATOM 1054 C C . LEU A 1 143 ? 7.077 -2.067 17.327 1.00 81.56 143 LEU A C 1
ATOM 1056 O O . LEU A 1 143 ? 7.404 -1.520 16.277 1.00 81.56 143 LEU A O 1
ATOM 1060 N N . LYS A 1 144 ? 7.325 -3.359 17.571 1.00 81.94 144 LYS A N 1
ATOM 1061 C CA . LYS A 1 144 ? 8.000 -4.219 16.595 1.00 81.94 144 LYS A CA 1
ATOM 1062 C C . LYS A 1 144 ? 7.148 -4.392 15.336 1.00 81.94 144 LYS A C 1
ATOM 1064 O O . LYS A 1 144 ? 7.689 -4.274 14.247 1.00 81.94 144 LYS A O 1
ATOM 1069 N N . SER A 1 145 ? 5.838 -4.574 15.490 1.00 80.50 145 SER A N 1
ATOM 1070 C CA . SER A 1 145 ? 4.900 -4.790 14.376 1.00 80.50 145 SER A CA 1
ATOM 1071 C C . SER A 1 145 ? 4.618 -3.557 13.516 1.00 80.50 145 SER A C 1
ATOM 1073 O O . SER A 1 145 ? 4.073 -3.681 12.426 1.00 80.50 145 SER A O 1
ATOM 1075 N N . ILE A 1 146 ? 4.963 -2.360 13.994 1.00 79.50 146 ILE A N 1
ATOM 1076 C CA . ILE A 1 146 ? 4.870 -1.120 13.207 1.00 79.50 146 ILE A CA 1
ATOM 1077 C C . ILE A 1 146 ? 6.104 -0.951 12.302 1.00 79.50 146 ILE A C 1
ATOM 1079 O O . ILE A 1 146 ? 6.029 -0.290 11.268 1.00 79.50 146 ILE A O 1
ATOM 1083 N N . VAL A 1 147 ? 7.239 -1.544 12.684 1.00 74.12 147 VAL A N 1
ATOM 1084 C CA . VAL A 1 147 ? 8.527 -1.399 11.986 1.00 74.12 147 VAL A CA 1
ATOM 1085 C C . VAL A 1 147 ? 8.857 -2.618 11.115 1.00 74.12 147 VAL A C 1
ATOM 1087 O O . VAL A 1 147 ? 9.638 -2.480 10.174 1.00 74.12 147 VAL A O 1
ATOM 1090 N N . ASN A 1 148 ? 8.297 -3.792 11.428 1.00 61.28 148 ASN A N 1
ATOM 1091 C CA . ASN A 1 148 ? 8.683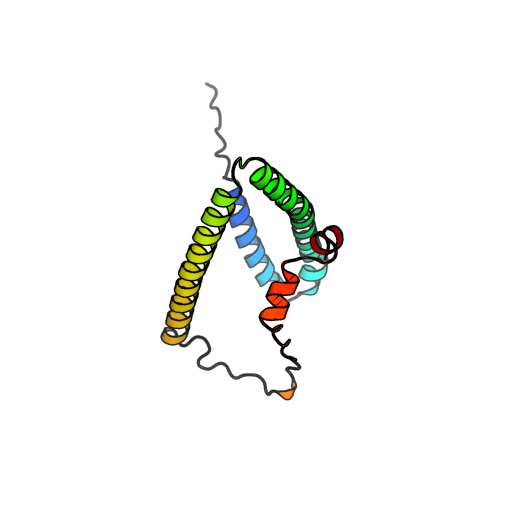 -5.082 10.855 1.00 61.28 148 ASN A CA 1
ATOM 1092 C C . ASN A 1 148 ? 7.472 -5.993 10.625 1.00 61.28 148 ASN A C 1
ATOM 1094 O O . ASN A 1 148 ? 6.748 -6.248 11.618 1.00 61.28 148 ASN A O 1
#

Radius of gyration: 23.91 Å; Cα contacts (8 Å, |Δi|>4): 14; chains: 1; bounding box: 44×74×48 Å